Protein AF-A0A2E5B7M4-F1 (afdb_monomer_lite)

Structure (mmCIF, N/CA/C/O backbone):
data_AF-A0A2E5B7M4-F1
#
_entry.id   AF-A0A2E5B7M4-F1
#
loop_
_atom_site.group_PDB
_atom_site.id
_atom_site.type_symbol
_atom_site.label_atom_id
_atom_site.label_alt_id
_atom_site.label_comp_id
_atom_site.label_asym_id
_atom_site.label_entity_id
_atom_site.label_seq_id
_atom_site.pdbx_PDB_ins_code
_atom_site.Cartn_x
_atom_site.Cartn_y
_atom_site.Cartn_z
_atom_site.occupancy
_atom_site.B_iso_or_equiv
_atom_site.auth_seq_id
_atom_site.auth_comp_id
_atom_site.auth_asym_id
_atom_site.auth_atom_id
_atom_site.pdbx_PDB_model_num
ATOM 1 N N . MET A 1 1 ? 13.390 7.352 2.856 1.00 46.69 1 MET A N 1
ATOM 2 C CA . MET A 1 1 ? 12.509 6.562 1.972 1.00 46.69 1 MET A CA 1
ATOM 3 C C . MET A 1 1 ? 11.445 5.925 2.840 1.00 46.69 1 MET A C 1
ATOM 5 O O . MET A 1 1 ? 11.797 5.328 3.848 1.00 46.69 1 MET A O 1
ATOM 9 N N . SER A 1 2 ? 10.168 6.136 2.532 1.00 57.31 2 SER A N 1
ATOM 10 C CA . SER A 1 2 ? 9.070 5.557 3.307 1.00 57.31 2 SER A CA 1
ATOM 11 C C . SER A 1 2 ? 9.038 4.053 3.063 1.00 57.31 2 SER A C 1
ATOM 13 O O . SER A 1 2 ? 8.684 3.614 1.974 1.00 57.31 2 SER A O 1
ATOM 15 N N . THR A 1 3 ? 9.445 3.260 4.049 1.00 79.69 3 THR A N 1
ATOM 16 C CA . THR A 1 3 ? 9.380 1.802 3.943 1.00 79.69 3 THR A CA 1
ATOM 17 C C . THR A 1 3 ? 7.914 1.377 3.960 1.00 79.69 3 THR A C 1
ATOM 19 O O . THR A 1 3 ? 7.228 1.512 4.976 1.00 79.69 3 THR A O 1
ATOM 22 N N . PHE A 1 4 ? 7.406 0.897 2.825 1.00 89.75 4 PHE A N 1
ATOM 23 C CA . PHE A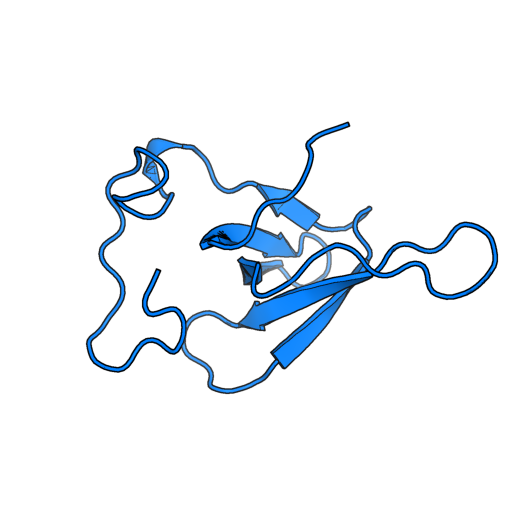 1 4 ? 6.075 0.306 2.755 1.00 89.75 4 PHE A CA 1
ATOM 24 C C . PHE A 1 4 ? 6.040 -0.984 3.581 1.00 89.75 4 PHE A C 1
ATOM 26 O O . PHE A 1 4 ? 6.969 -1.787 3.540 1.00 89.75 4 PHE A O 1
ATOM 33 N N . GLN A 1 5 ? 4.968 -1.174 4.346 1.00 90.62 5 GLN A N 1
ATOM 34 C CA . GLN A 1 5 ? 4.746 -2.352 5.176 1.00 90.62 5 GLN A CA 1
ATOM 35 C C . GLN A 1 5 ? 3.411 -2.970 4.790 1.00 90.62 5 GLN A C 1
ATOM 37 O O . GLN A 1 5 ? 2.486 -2.251 4.400 1.00 90.62 5 GLN A O 1
ATOM 42 N N . VAL A 1 6 ? 3.311 -4.293 4.915 1.00 90.69 6 VAL A N 1
ATOM 43 C CA . VAL A 1 6 ? 2.055 -5.015 4.697 1.00 90.69 6 VAL A CA 1
ATOM 44 C C . VAL A 1 6 ? 0.968 -4.398 5.574 1.00 90.69 6 VAL A C 1
ATOM 46 O O . VAL A 1 6 ? 1.166 -4.175 6.765 1.00 90.69 6 VAL A O 1
ATOM 49 N N . GLY A 1 7 ? -0.169 -4.080 4.960 1.00 89.62 7 GLY A N 1
ATOM 50 C CA . GLY A 1 7 ? -1.290 -3.422 5.620 1.00 89.62 7 GLY A CA 1
ATOM 51 C C . GLY A 1 7 ? -1.336 -1.908 5.524 1.00 89.62 7 GLY A C 1
ATOM 52 O O . GLY A 1 7 ? -2.373 -1.324 5.846 1.00 89.62 7 GLY A O 1
ATOM 53 N N . HIS A 1 8 ? -0.283 -1.254 5.033 1.00 93.06 8 HIS A N 1
ATOM 54 C CA . HIS A 1 8 ? -0.403 0.151 4.675 1.00 93.06 8 HIS A CA 1
ATOM 55 C C . HIS A 1 8 ? -1.438 0.338 3.566 1.00 93.06 8 HIS A C 1
ATOM 57 O O . HIS A 1 8 ? -1.386 -0.313 2.523 1.00 93.06 8 HIS A O 1
ATOM 63 N N . ARG A 1 9 ? -2.343 1.290 3.781 1.00 93.94 9 ARG A N 1
ATOM 64 C CA . ARG A 1 9 ? -3.141 1.899 2.726 1.00 93.94 9 ARG A CA 1
ATOM 65 C C . ARG A 1 9 ? -2.287 2.874 1.947 1.00 93.94 9 ARG A C 1
ATOM 67 O O . ARG A 1 9 ? -1.622 3.741 2.523 1.00 93.94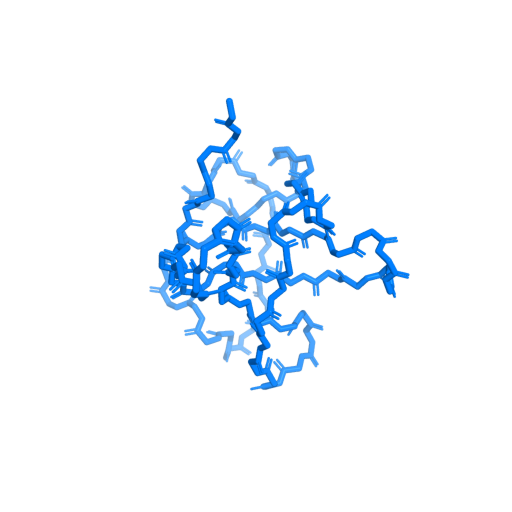 9 ARG A O 1
ATOM 74 N N . VAL A 1 10 ? -2.346 2.738 0.639 1.00 95.19 10 VAL A N 1
ATOM 75 C CA . VAL A 1 10 ? -1.576 3.513 -0.318 1.00 95.19 10 VAL A CA 1
ATOM 76 C C . VAL A 1 10 ? -2.476 4.027 -1.433 1.00 95.19 10 VAL A C 1
ATOM 78 O O . VAL A 1 10 ? -3.571 3.508 -1.646 1.00 95.19 10 VAL A O 1
ATOM 81 N N . ARG A 1 11 ? -2.007 5.048 -2.141 1.00 96.25 11 ARG A N 1
ATOM 82 C CA . ARG A 1 11 ? -2.616 5.566 -3.362 1.00 96.25 11 ARG A CA 1
ATOM 83 C C . ARG A 1 11 ? -1.598 5.525 -4.489 1.00 96.25 11 ARG A C 1
ATOM 85 O O . ARG A 1 11 ? -0.473 5.982 -4.311 1.00 96.25 11 ARG A O 1
ATOM 92 N N . ASN A 1 12 ? -2.007 5.015 -5.643 1.00 96.00 12 ASN A N 1
ATOM 93 C CA . ASN A 1 12 ? -1.276 5.195 -6.886 1.00 96.00 12 ASN A CA 1
ATOM 94 C C . ASN A 1 12 ? -1.599 6.583 -7.451 1.00 96.00 12 ASN A C 1
ATOM 96 O O . ASN A 1 12 ? -2.755 6.854 -7.783 1.00 96.00 12 ASN A O 1
ATOM 100 N N . ILE A 1 13 ? -0.602 7.459 -7.558 1.00 95.75 13 ILE A N 1
ATOM 101 C CA . ILE A 1 13 ? -0.795 8.850 -8.000 1.00 95.75 13 ILE A CA 1
ATOM 102 C C . ILE A 1 13 ? -1.022 8.971 -9.511 1.00 95.75 13 ILE A C 1
ATOM 104 O O . ILE A 1 13 ? -1.606 9.951 -9.959 1.00 95.75 13 ILE A O 1
ATOM 108 N N . THR A 1 14 ? -0.600 7.979 -10.301 1.00 93.75 14 THR A N 1
ATOM 109 C CA . THR A 1 14 ? -0.743 7.999 -11.764 1.00 93.75 14 THR A CA 1
ATOM 110 C C . THR A 1 14 ? -2.177 7.704 -12.191 1.00 93.75 14 THR A C 1
ATOM 112 O O . THR A 1 14 ? -2.704 8.367 -13.078 1.00 93.75 14 THR A O 1
ATOM 115 N N . VAL A 1 15 ? -2.814 6.717 -11.555 1.00 92.62 15 VAL A N 1
ATOM 116 C CA . VAL A 1 15 ? -4.192 6.290 -11.876 1.00 92.62 15 VAL A CA 1
ATOM 117 C C . VAL A 1 15 ? -5.224 6.742 -10.838 1.00 92.62 15 VAL A C 1
ATOM 119 O O . VAL A 1 15 ? -6.404 6.438 -10.974 1.00 92.62 15 VAL A O 1
ATOM 122 N N . ASN A 1 16 ? -4.787 7.473 -9.805 1.00 93.62 16 ASN A N 1
ATOM 123 C CA . ASN A 1 16 ? -5.603 7.946 -8.683 1.00 93.62 16 ASN A CA 1
ATOM 124 C C . ASN A 1 16 ? -6.451 6.832 -8.043 1.00 93.62 16 ASN A C 1
ATOM 126 O O . ASN A 1 16 ? -7.657 6.976 -7.833 1.00 93.62 16 ASN A O 1
ATOM 130 N N . GLN A 1 17 ? -5.808 5.702 -7.752 1.00 94.25 17 GLN A N 1
ATOM 131 C CA . GLN A 1 17 ? -6.462 4.513 -7.215 1.00 94.25 17 GLN A CA 1
ATOM 132 C C . GLN A 1 17 ? -5.913 4.163 -5.837 1.00 94.25 17 GLN A C 1
ATOM 134 O O . GLN A 1 17 ? -4.703 4.195 -5.616 1.00 94.25 17 GLN A O 1
ATOM 139 N N . ASP A 1 18 ? -6.808 3.811 -4.918 1.00 94.50 18 ASP A N 1
ATOM 140 C CA . ASP A 1 18 ? -6.448 3.396 -3.566 1.00 94.50 18 ASP A CA 1
ATOM 141 C C . ASP A 1 18 ? -6.241 1.878 -3.503 1.00 94.50 18 ASP A C 1
ATOM 143 O O . ASP A 1 18 ? -6.888 1.097 -4.207 1.00 94.50 18 ASP A O 1
ATOM 147 N N . GLY A 1 19 ? -5.330 1.453 -2.637 1.00 93.56 19 GLY A N 1
ATOM 148 C CA . GLY A 1 19 ? -5.025 0.049 -2.436 1.00 93.56 19 GLY A CA 1
ATOM 149 C C . GLY A 1 19 ? -4.308 -0.211 -1.122 1.00 93.56 19 GLY A C 1
ATOM 150 O O . GLY A 1 19 ? -4.076 0.688 -0.311 1.00 93.56 19 GLY A O 1
ATOM 151 N N . PHE A 1 20 ? -3.969 -1.473 -0.905 1.00 93.06 20 PHE A N 1
ATOM 152 C CA . PHE A 1 20 ? -3.328 -1.947 0.308 1.00 93.06 20 PHE A CA 1
ATOM 153 C C . PHE A 1 20 ? -2.112 -2.786 -0.022 1.00 93.06 20 PHE A C 1
ATOM 155 O O . PHE A 1 20 ? -2.182 -3.679 -0.861 1.00 93.06 20 PHE A O 1
ATOM 162 N N . VAL A 1 21 ? -1.017 -2.534 0.682 1.00 93.50 21 VAL A N 1
ATOM 163 C CA . VAL A 1 21 ? 0.214 -3.306 0.542 1.00 93.50 21 VAL A CA 1
ATOM 164 C C . VAL A 1 21 ? -0.008 -4.717 1.073 1.00 93.50 21 VAL A C 1
ATOM 166 O O . VAL A 1 21 ? -0.393 -4.891 2.230 1.00 93.50 21 VAL A O 1
ATOM 169 N N . VAL A 1 22 ? 0.256 -5.723 0.241 1.00 91.94 22 VAL A N 1
ATOM 170 C CA . VAL A 1 22 ? 0.062 -7.143 0.593 1.00 91.94 22 VAL A CA 1
ATOM 171 C C . VAL A 1 22 ? 1.352 -7.946 0.682 1.00 91.94 22 VAL A C 1
ATOM 173 O O . VAL A 1 22 ? 1.335 -9.097 1.101 1.00 91.94 22 VAL A O 1
ATOM 176 N N . GLY A 1 23 ? 2.483 -7.341 0.335 1.00 89.94 23 GLY A N 1
ATOM 177 C CA . GLY A 1 23 ? 3.784 -7.988 0.401 1.00 89.94 23 GLY A CA 1
ATOM 178 C C . GLY A 1 23 ? 4.916 -6.978 0.470 1.00 89.94 23 GLY A C 1
ATOM 179 O O . GLY A 1 23 ? 4.700 -5.766 0.469 1.00 89.94 23 GLY A O 1
ATOM 180 N N . GLN A 1 24 ? 6.134 -7.498 0.542 1.00 89.06 24 GLN A N 1
ATOM 181 C CA . GLN A 1 24 ? 7.333 -6.672 0.481 1.00 89.06 24 GLN A CA 1
ATOM 182 C C . GLN A 1 24 ? 7.550 -6.143 -0.938 1.00 89.06 24 GLN A C 1
ATOM 184 O O . GLN A 1 24 ? 7.142 -6.771 -1.917 1.00 89.06 24 GLN A O 1
ATOM 189 N N . THR A 1 25 ? 8.210 -4.991 -1.037 1.00 89.62 25 THR A N 1
ATOM 190 C CA . THR A 1 25 ? 8.685 -4.452 -2.310 1.00 89.62 25 THR A CA 1
ATOM 191 C C . THR A 1 25 ? 9.558 -5.484 -3.021 1.00 89.62 25 THR A C 1
ATOM 193 O O . THR A 1 25 ? 10.463 -6.065 -2.425 1.00 89.62 25 THR A O 1
ATOM 196 N N . GLN A 1 26 ? 9.285 -5.706 -4.300 1.00 85.81 26 GLN A N 1
ATOM 197 C CA . GLN A 1 26 ? 10.010 -6.628 -5.159 1.00 85.81 26 GLN A CA 1
ATOM 198 C C . GLN A 1 26 ? 10.912 -5.830 -6.099 1.00 85.81 26 GLN A C 1
ATOM 200 O O . GLN A 1 26 ? 10.451 -4.917 -6.786 1.00 85.81 26 GLN A O 1
ATOM 205 N N . ALA A 1 27 ? 12.195 -6.178 -6.145 1.00 82.50 27 ALA A N 1
ATOM 206 C CA . ALA A 1 27 ? 13.106 -5.643 -7.146 1.00 82.50 27 ALA A CA 1
ATOM 207 C C . ALA A 1 27 ? 12.844 -6.342 -8.488 1.00 82.50 27 ALA A C 1
ATOM 209 O O . ALA A 1 27 ? 12.944 -7.564 -8.588 1.00 82.50 27 ALA A O 1
ATOM 210 N N . VAL A 1 28 ? 12.506 -5.573 -9.521 1.00 78.69 28 VAL A N 1
ATOM 211 C CA . VAL A 1 28 ? 12.242 -6.078 -10.873 1.00 78.69 28 VAL A CA 1
ATOM 212 C C . VAL A 1 28 ? 13.298 -5.510 -11.819 1.00 78.69 28 VAL A C 1
ATOM 214 O O . VAL A 1 28 ? 13.111 -4.475 -12.447 1.00 78.69 28 VAL A O 1
ATOM 217 N N . GLY A 1 29 ? 14.440 -6.189 -11.917 1.00 73.38 29 GLY A N 1
ATOM 218 C CA . GLY A 1 29 ? 15.579 -5.732 -12.720 1.00 73.38 29 GLY A CA 1
ATOM 219 C C . GLY A 1 29 ? 16.416 -4.645 -12.035 1.00 73.38 29 GLY A C 1
ATOM 220 O O . GLY A 1 29 ? 16.377 -4.471 -10.818 1.00 73.38 29 GLY A O 1
ATOM 221 N N . LEU A 1 30 ? 17.218 -3.923 -12.821 1.00 61.16 30 LEU A N 1
ATOM 222 C CA . LEU A 1 30 ? 18.105 -2.870 -12.323 1.00 61.16 30 LEU A CA 1
ATOM 223 C C . LEU A 1 30 ? 17.309 -1.578 -12.070 1.00 61.16 30 LEU A C 1
ATOM 225 O O . LEU A 1 30 ? 16.934 -0.888 -13.012 1.00 61.16 30 LEU A O 1
ATOM 229 N N . HIS A 1 31 ? 17.127 -1.225 -10.794 1.00 66.00 31 HIS A N 1
ATOM 230 C CA . HIS A 1 31 ? 16.546 0.042 -10.304 1.00 66.00 31 HIS A CA 1
ATOM 231 C C . HIS A 1 31 ? 15.022 0.215 -10.427 1.00 66.00 31 HIS A C 1
ATOM 233 O O . HIS A 1 31 ? 14.527 1.340 -10.289 1.00 66.00 31 HIS A O 1
ATOM 239 N N . LEU A 1 32 ? 14.263 -0.861 -10.649 1.00 79.00 32 LEU A N 1
ATOM 240 C CA . LEU A 1 32 ? 12.803 -0.815 -10.547 1.00 79.00 32 LEU A CA 1
ATOM 241 C C . LEU A 1 32 ? 12.348 -1.593 -9.318 1.00 79.00 32 LEU A C 1
ATOM 243 O O . LEU A 1 32 ? 12.655 -2.770 -9.147 1.00 79.00 32 LEU A O 1
ATOM 247 N N . GLU A 1 33 ? 11.590 -0.912 -8.474 1.00 88.75 33 GLU A N 1
ATOM 248 C CA . GLU A 1 33 ? 10.969 -1.472 -7.288 1.00 88.75 33 GLU A CA 1
ATOM 249 C C . GLU A 1 33 ? 9.459 -1.472 -7.494 1.00 88.75 33 GLU A C 1
ATOM 251 O O . GLU A 1 33 ? 8.844 -0.429 -7.742 1.00 88.75 33 GLU A O 1
ATOM 256 N N . LYS A 1 34 ? 8.864 -2.657 -7.403 1.00 91.56 34 LYS A N 1
ATOM 257 C CA . LYS A 1 34 ? 7.427 -2.862 -7.531 1.00 91.56 34 LYS A CA 1
ATOM 258 C C . LYS A 1 34 ? 6.839 -3.232 -6.180 1.00 91.56 34 LYS A C 1
ATOM 260 O O . LYS A 1 34 ? 7.353 -4.098 -5.478 1.00 91.56 34 LYS A O 1
ATOM 265 N N . LEU A 1 35 ? 5.743 -2.589 -5.819 1.00 93.62 35 LEU A N 1
ATOM 266 C CA . LEU A 1 35 ? 5.008 -2.827 -4.594 1.00 93.62 35 LEU A CA 1
ATOM 267 C C . LEU A 1 35 ? 3.771 -3.678 -4.907 1.00 93.62 35 LEU A C 1
ATOM 269 O O .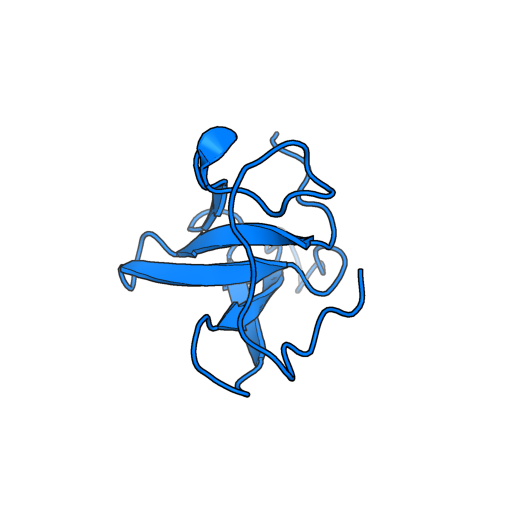 LEU A 1 35 ? 2.922 -3.230 -5.682 1.00 93.62 35 LEU A O 1
ATOM 273 N N . PRO A 1 36 ? 3.641 -4.881 -4.328 1.00 94.06 36 PRO A N 1
ATOM 274 C CA . PRO A 1 36 ? 2.429 -5.677 -4.451 1.00 94.06 36 PRO A CA 1
ATOM 275 C C . PRO A 1 36 ? 1.290 -5.057 -3.640 1.00 94.06 36 PRO A C 1
ATOM 277 O O . PRO A 1 36 ? 1.392 -4.859 -2.423 1.00 94.06 36 PRO A O 1
ATOM 280 N N . VAL A 1 37 ? 0.193 -4.762 -4.334 1.00 94.00 37 VAL A N 1
ATOM 281 C CA . VAL A 1 37 ? -0.964 -4.038 -3.812 1.00 94.00 37 VAL A CA 1
ATOM 282 C C . VAL A 1 37 ? -2.261 -4.740 -4.210 1.00 94.00 37 VAL A C 1
ATOM 284 O O . VAL A 1 37 ? -2.425 -5.158 -5.350 1.00 94.00 37 VAL A O 1
ATOM 287 N N . ILE A 1 38 ? -3.216 -4.839 -3.286 1.00 92.88 38 ILE A N 1
ATOM 288 C CA . ILE A 1 38 ? -4.616 -5.152 -3.605 1.00 92.88 38 ILE A CA 1
ATOM 289 C C . ILE A 1 38 ? -5.391 -3.850 -3.755 1.00 92.88 38 ILE A C 1
ATOM 291 O O . ILE A 1 38 ? -5.352 -3.004 -2.860 1.00 92.88 38 ILE A O 1
ATOM 295 N N . ILE A 1 39 ? -6.114 -3.704 -4.864 1.00 91.81 39 ILE A N 1
ATOM 296 C CA . ILE A 1 39 ? -6.965 -2.539 -5.118 1.00 91.81 39 ILE A CA 1
ATOM 297 C C . ILE A 1 39 ? -8.127 -2.502 -4.118 1.00 91.81 39 ILE A C 1
ATOM 299 O O . ILE A 1 39 ? -8.819 -3.497 -3.897 1.00 91.81 39 ILE A O 1
ATOM 303 N N . GLU A 1 40 ? -8.393 -1.328 -3.549 1.00 89.56 40 GLU A N 1
ATOM 304 C CA . GLU A 1 40 ? -9.534 -1.125 -2.660 1.00 89.56 40 GLU A CA 1
ATOM 305 C C . GLU A 1 40 ? -10.867 -1.324 -3.402 1.00 89.56 40 GLU A C 1
ATOM 307 O O . GLU A 1 40 ? -11.090 -0.765 -4.472 1.00 89.56 40 GLU A O 1
ATOM 312 N N . GLY A 1 41 ? -11.762 -2.142 -2.835 1.00 85.44 41 GLY A N 1
ATOM 313 C CA . GLY A 1 41 ? -13.046 -2.482 -3.464 1.00 85.44 41 GLY A CA 1
ATOM 314 C C . GLY A 1 41 ? -12.952 -3.512 -4.597 1.00 85.44 41 GLY A C 1
ATOM 315 O O . GLY A 1 41 ? -13.939 -3.738 -5.290 1.00 85.44 41 GLY A O 1
ATOM 316 N N . SER A 1 42 ? -11.794 -4.150 -4.782 1.00 84.38 42 SER A N 1
ATOM 317 C CA . SER A 1 42 ? -11.559 -5.164 -5.810 1.00 84.38 42 SER A CA 1
ATOM 318 C C . SER A 1 42 ? -10.859 -6.394 -5.228 1.00 84.38 42 SER A C 1
ATOM 320 O O . SER A 1 42 ? -10.232 -6.343 -4.173 1.00 84.38 42 SER A O 1
ATOM 322 N N . THR A 1 43 ? -10.955 -7.518 -5.934 1.00 82.62 43 THR A N 1
ATOM 323 C CA . THR A 1 43 ? -10.174 -8.736 -5.661 1.00 82.62 43 THR A CA 1
ATOM 324 C C . THR A 1 43 ? -8.862 -8.772 -6.449 1.00 82.62 43 THR A C 1
ATOM 326 O O . THR A 1 43 ? -8.069 -9.700 -6.293 1.00 82.62 43 THR A O 1
ATOM 329 N N . ARG A 1 44 ? -8.619 -7.769 -7.303 1.00 88.94 44 ARG A N 1
ATOM 330 C CA . ARG A 1 44 ? -7.424 -7.679 -8.146 1.00 88.94 44 ARG A CA 1
ATOM 331 C C . ARG A 1 44 ? -6.188 -7.312 -7.329 1.00 88.94 44 ARG A C 1
ATOM 333 O O . ARG A 1 44 ? -6.208 -6.355 -6.552 1.00 88.94 44 ARG A O 1
ATOM 340 N N . GLN A 1 45 ? -5.108 -8.046 -7.580 1.00 91.44 45 GLN A N 1
ATOM 341 C CA . GLN A 1 45 ? -3.765 -7.712 -7.114 1.00 91.44 45 GLN A CA 1
ATOM 342 C C . GLN A 1 45 ? -2.960 -7.106 -8.262 1.00 91.44 45 GLN A C 1
ATOM 344 O O . GLN A 1 45 ? -3.070 -7.556 -9.403 1.00 91.44 45 GLN A O 1
ATOM 349 N N . GLU A 1 46 ? -2.146 -6.104 -7.956 1.00 93.00 46 GLU A N 1
ATOM 350 C CA . GLU A 1 46 ? -1.307 -5.390 -8.910 1.00 93.00 46 GLU A CA 1
ATOM 351 C C . GLU A 1 46 ? 0.088 -5.122 -8.344 1.00 93.00 46 GLU A C 1
ATOM 353 O O . GLU A 1 46 ? 0.311 -5.131 -7.134 1.00 93.00 46 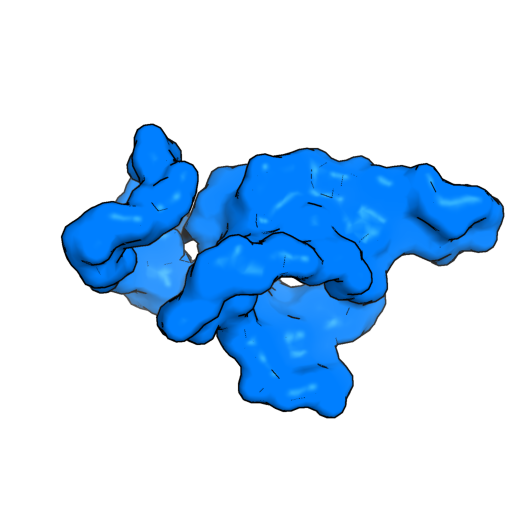GLU A O 1
ATOM 358 N N . LEU A 1 47 ? 1.033 -4.870 -9.247 1.00 93.44 47 LEU A N 1
ATOM 359 C CA . LEU A 1 47 ? 2.391 -4.447 -8.928 1.00 93.44 47 LEU A CA 1
ATOM 360 C C . LEU A 1 47 ? 2.552 -2.980 -9.324 1.00 93.44 47 LEU A C 1
ATOM 362 O O . LEU A 1 47 ? 2.617 -2.654 -10.510 1.00 93.44 47 LEU A O 1
ATOM 366 N N . TRP A 1 48 ? 2.616 -2.090 -8.339 1.00 93.69 48 TRP A N 1
ATOM 367 C CA . TRP A 1 48 ? 2.745 -0.650 -8.570 1.00 93.69 48 TRP A CA 1
ATOM 368 C C . TRP A 1 48 ? 4.195 -0.192 -8.445 1.00 93.69 48 TRP A C 1
ATOM 370 O O . TRP A 1 48 ? 4.919 -0.662 -7.576 1.00 93.69 48 TRP A O 1
ATOM 380 N N . ASP A 1 49 ? 4.640 0.739 -9.287 1.00 92.06 49 ASP A N 1
ATOM 381 C CA . ASP A 1 49 ? 5.961 1.357 -9.124 1.00 92.06 49 ASP A CA 1
ATOM 382 C C . ASP A 1 49 ? 6.023 2.150 -7.824 1.00 92.06 49 ASP A C 1
ATOM 384 O O . ASP A 1 49 ? 5.221 3.060 -7.636 1.00 92.06 49 ASP A O 1
ATOM 388 N N . THR A 1 50 ? 7.004 1.879 -6.957 1.00 91.38 50 THR A N 1
ATOM 389 C CA . THR A 1 50 ? 7.131 2.577 -5.661 1.00 91.38 50 THR A CA 1
ATOM 390 C C . THR A 1 50 ? 7.217 4.098 -5.803 1.00 91.38 50 THR A C 1
ATOM 392 O O . THR A 1 50 ? 6.765 4.822 -4.922 1.00 91.38 50 THR A O 1
ATOM 395 N N . LYS A 1 51 ? 7.735 4.589 -6.937 1.00 90.69 51 LYS A N 1
ATOM 396 C CA . LYS A 1 51 ? 7.820 6.019 -7.284 1.00 90.69 51 LYS A CA 1
ATOM 397 C C . LYS A 1 51 ? 6.455 6.685 -7.485 1.00 90.69 51 LYS A C 1
ATOM 399 O O . LYS A 1 51 ? 6.345 7.891 -7.311 1.00 90.69 51 LYS A O 1
ATOM 404 N N . ASN A 1 52 ? 5.441 5.903 -7.848 1.00 93.19 52 ASN A N 1
ATOM 405 C CA . ASN A 1 52 ? 4.087 6.371 -8.138 1.00 93.19 52 ASN A CA 1
ATOM 406 C C . ASN A 1 52 ? 3.114 6.029 -7.004 1.00 93.19 52 ASN A C 1
ATOM 408 O O . ASN A 1 52 ? 1.899 6.046 -7.205 1.00 93.19 52 ASN A O 1
ATOM 412 N N . VAL A 1 53 ? 3.628 5.667 -5.827 1.00 94.44 53 VAL A N 1
ATOM 413 C CA . VAL A 1 53 ? 2.815 5.230 -4.698 1.00 94.44 53 VAL A CA 1
ATOM 414 C C . VAL A 1 53 ? 3.081 6.111 -3.492 1.00 94.44 53 VAL A C 1
ATOM 416 O O . VAL A 1 53 ? 4.218 6.296 -3.068 1.00 94.44 53 VAL A O 1
ATOM 419 N N . GLU A 1 54 ? 2.005 6.598 -2.890 1.00 95.06 54 GLU A N 1
ATOM 420 C CA . GLU A 1 54 ? 2.052 7.388 -1.667 1.00 95.06 54 GLU A CA 1
ATOM 421 C C . GLU A 1 54 ? 1.283 6.695 -0.546 1.00 95.06 54 GLU A C 1
ATOM 423 O O . GLU A 1 54 ? 0.253 6.053 -0.768 1.00 95.06 54 GLU A O 1
ATOM 428 N N . LEU A 1 55 ? 1.774 6.827 0.687 1.00 94.50 55 LEU A N 1
ATOM 429 C CA . LEU A 1 55 ? 1.041 6.374 1.866 1.00 94.50 55 LEU A CA 1
ATOM 430 C C . LEU A 1 55 ? -0.170 7.274 2.091 1.00 94.50 55 LEU A C 1
ATOM 432 O O . LEU A 1 55 ? -0.046 8.497 2.141 1.00 94.50 55 LEU A O 1
ATOM 436 N N . LYS A 1 56 ? -1.336 6.668 2.329 1.00 93.81 56 LYS A N 1
ATOM 437 C CA . LYS A 1 56 ? -2.493 7.437 2.788 1.00 93.81 56 LYS A CA 1
ATOM 438 C C . LYS A 1 56 ? -2.205 8.057 4.165 1.00 93.81 56 LYS A C 1
ATOM 440 O O . LYS A 1 56 ? -1.454 7.472 4.957 1.00 93.81 56 LYS A O 1
ATOM 445 N N . PRO A 1 57 ? -2.820 9.205 4.503 1.00 93.38 57 PRO A N 1
ATOM 446 C CA . PRO A 1 57 ? -2.643 9.836 5.807 1.00 93.38 57 PRO A CA 1
ATOM 447 C C . PRO A 1 57 ? -2.910 8.865 6.961 1.00 93.38 57 PRO A C 1
ATOM 449 O O . PRO A 1 57 ? -3.826 8.048 6.882 1.00 93.38 57 PRO A O 1
ATOM 452 N N . LYS A 1 58 ? -2.178 8.990 8.078 1.00 91.44 58 LYS A N 1
ATOM 453 C CA . LYS A 1 58 ? -2.290 8.076 9.235 1.00 91.44 58 LYS A CA 1
ATOM 454 C C . LYS A 1 58 ? -3.735 7.858 9.701 1.00 91.44 58 LYS A C 1
ATOM 456 O O . LYS A 1 58 ? -4.127 6.734 9.977 1.00 91.44 58 LYS A O 1
ATOM 461 N N . LYS A 1 59 ? -4.559 8.912 9.720 1.00 92.69 59 LYS A N 1
ATOM 462 C CA . LYS A 1 59 ? -5.986 8.837 10.097 1.00 92.69 59 LYS A CA 1
ATOM 463 C C . LYS A 1 59 ? -6.806 7.892 9.203 1.00 92.69 59 LYS A C 1
ATOM 465 O O . LYS A 1 59 ? -7.791 7.322 9.662 1.00 92.69 59 LYS A O 1
ATOM 470 N N . GLU A 1 60 ? -6.393 7.720 7.952 1.00 92.88 60 GLU A N 1
ATOM 471 C CA . GLU A 1 60 ? -7.034 6.863 6.956 1.00 92.88 60 GLU A CA 1
ATOM 472 C C . GLU A 1 60 ? -6.436 5.459 6.926 1.00 92.88 60 GLU A C 1
ATOM 474 O O . GLU A 1 60 ? -6.975 4.604 6.241 1.00 92.88 60 GLU A O 1
ATOM 479 N N . GLN A 1 61 ? -5.360 5.184 7.658 1.00 94.12 61 GLN A N 1
ATOM 480 C CA . GLN A 1 61 ? -4.781 3.846 7.728 1.00 94.12 61 GLN A CA 1
ATOM 481 C C . GLN A 1 61 ? -5.705 2.858 8.457 1.00 94.12 61 GLN A C 1
ATOM 483 O O . GLN A 1 61 ? -6.655 3.253 9.144 1.00 94.12 61 GLN A O 1
ATOM 488 N N . LEU A 1 62 ? -5.414 1.560 8.318 1.00 89.75 62 LEU A N 1
ATOM 489 C CA . LEU A 1 62 ? -6.059 0.509 9.110 1.00 89.75 62 LEU A CA 1
ATOM 490 C C . LEU A 1 62 ? -5.905 0.790 10.611 1.00 89.75 62 LEU A C 1
ATOM 492 O O . LEU A 1 62 ? -4.893 1.343 11.046 1.00 89.75 62 LEU A O 1
ATOM 496 N N . VAL A 1 63 ? -6.870 0.337 11.418 1.00 89.31 63 VAL A N 1
ATOM 497 C CA . VAL A 1 63 ? -6.806 0.453 12.890 1.00 89.31 63 VAL A CA 1
ATOM 498 C C . VAL A 1 63 ? -5.499 -0.118 13.450 1.00 89.31 63 VAL A C 1
ATOM 500 O O . VAL A 1 63 ? -4.865 0.512 14.291 1.00 89.31 63 VAL A O 1
ATOM 503 N N . LYS A 1 64 ? -5.037 -1.261 12.931 1.00 85.38 64 LYS A N 1
ATOM 504 C CA . LYS A 1 64 ? -3.776 -1.891 13.357 1.00 85.38 64 LYS A CA 1
ATOM 505 C C . LYS A 1 64 ? -2.516 -1.121 12.956 1.00 85.38 64 LYS A C 1
ATOM 507 O O . LYS A 1 64 ? -1.486 -1.275 13.595 1.00 85.38 64 LYS A O 1
ATOM 512 N N . MET A 1 65 ? -2.629 -0.227 11.977 1.00 86.94 65 MET A N 1
ATOM 513 C CA . MET A 1 65 ? -1.579 0.721 11.592 1.00 86.94 65 MET A CA 1
ATOM 514 C C . MET A 1 65 ? -1.736 2.076 12.315 1.00 86.94 65 MET A C 1
ATOM 516 O O . MET A 1 65 ? -1.135 3.080 11.930 1.00 86.94 65 MET A O 1
ATOM 520 N N . GLY A 1 66 ? -2.573 2.136 13.359 1.00 87.12 66 GLY A N 1
ATOM 521 C CA . GLY A 1 66 ? -2.827 3.338 14.154 1.00 87.12 66 GLY A CA 1
ATOM 522 C C . GLY A 1 66 ? -3.762 4.356 13.494 1.00 87.12 66 GLY A C 1
ATOM 523 O O . GLY A 1 66 ? -3.772 5.520 13.902 1.00 87.12 66 GLY A O 1
ATOM 524 N N . GLY A 1 67 ? -4.508 3.948 12.464 1.00 91.25 67 GLY A N 1
ATOM 525 C CA . GLY A 1 67 ? -5.524 4.768 11.810 1.00 91.25 67 GLY A CA 1
ATOM 526 C C . GLY A 1 67 ? -6.946 4.481 12.291 1.00 91.25 67 GLY A C 1
ATOM 527 O O . GLY A 1 67 ? -7.162 3.898 13.353 1.00 91.25 67 GLY A O 1
ATOM 528 N N . LYS A 1 68 ? -7.941 4.930 11.521 1.00 92.12 68 LYS A N 1
ATOM 529 C CA . LYS A 1 68 ? -9.370 4.776 11.852 1.00 92.12 68 LYS A CA 1
ATOM 530 C C . LYS A 1 68 ? -10.164 4.002 10.802 1.00 92.12 68 LYS A C 1
ATOM 532 O O . LYS A 1 68 ? -11.368 3.815 10.975 1.00 92.12 68 LYS A O 1
ATOM 537 N N . PHE A 1 69 ? -9.530 3.561 9.719 1.00 89.56 69 PHE A N 1
ATOM 538 C CA . PHE A 1 69 ? -10.233 2.858 8.656 1.00 89.56 69 PHE A CA 1
ATOM 539 C C . PHE A 1 69 ? -10.581 1.431 9.077 1.00 89.56 69 PHE A C 1
ATOM 541 O O . PHE A 1 69 ? -9.722 0.669 9.533 1.00 89.56 69 PHE A O 1
ATOM 548 N N . LYS A 1 70 ? -11.854 1.077 8.892 1.00 86.69 70 LYS A N 1
ATOM 549 C CA . LYS A 1 70 ? -12.387 -0.264 9.113 1.00 86.69 70 LYS A CA 1
ATOM 550 C C . LYS A 1 70 ? -12.691 -0.884 7.748 1.00 86.69 70 LYS A C 1
ATOM 552 O O . LYS A 1 70 ? -13.597 -0.389 7.078 1.00 86.69 70 LYS A O 1
ATOM 557 N N . PRO A 1 71 ? -11.943 -1.913 7.317 1.00 81.56 71 PRO A N 1
ATOM 558 C CA . PRO A 1 71 ? -12.213 -2.558 6.043 1.00 81.56 71 PRO A CA 1
ATOM 559 C C . PRO A 1 71 ? -13.577 -3.276 6.064 1.00 81.56 71 PRO A C 1
ATOM 561 O O . PRO A 1 71 ? -14.044 -3.675 7.137 1.00 81.56 71 PRO A O 1
ATOM 564 N N . PRO A 1 72 ? -14.231 -3.449 4.901 1.00 79.38 72 PRO A N 1
ATOM 565 C CA . PRO A 1 72 ? -15.470 -4.218 4.795 1.00 79.38 72 PRO A CA 1
ATOM 566 C C . PRO A 1 72 ? -15.250 -5.698 5.156 1.00 79.38 72 PRO A C 1
ATOM 568 O O . PRO A 1 72 ? -14.131 -6.210 5.116 1.00 79.38 72 PRO A O 1
ATOM 571 N N . LYS A 1 73 ? -16.327 -6.415 5.508 1.00 73.44 73 LYS A N 1
ATOM 572 C CA . LYS A 1 73 ? -16.249 -7.862 5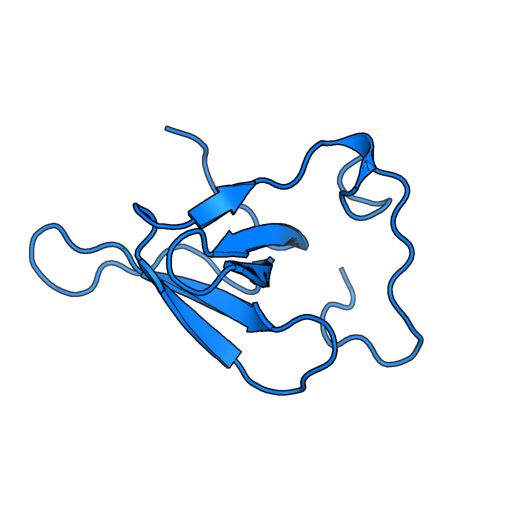.782 1.00 73.44 73 LYS A CA 1
ATOM 573 C C . LYS A 1 73 ? -15.754 -8.614 4.538 1.00 73.44 73 LYS A C 1
ATOM 575 O O . LYS A 1 73 ? -16.212 -8.333 3.437 1.00 73.44 73 LYS A O 1
ATOM 580 N N . GLY A 1 74 ? -14.851 -9.580 4.730 1.00 68.62 74 GLY A N 1
ATOM 581 C CA . GLY A 1 74 ? -14.253 -10.364 3.639 1.00 68.62 74 GLY A CA 1
ATOM 582 C C . GLY A 1 74 ? -13.020 -9.724 2.991 1.00 68.62 74 GLY A C 1
ATOM 583 O O . GLY A 1 74 ? -12.547 -10.213 1.970 1.00 68.62 74 GLY A O 1
ATOM 584 N N . PHE A 1 75 ? -12.492 -8.641 3.570 1.00 69.81 75 PHE A N 1
ATOM 585 C CA . PHE A 1 75 ? -11.256 -8.021 3.106 1.00 69.81 75 PHE A CA 1
ATOM 586 C C . PHE A 1 75 ? -10.070 -9.005 3.208 1.00 69.81 75 PHE A C 1
ATOM 588 O O . PHE A 1 75 ? -9.895 -9.626 4.257 1.00 69.81 75 PHE A O 1
ATOM 595 N N . PRO A 1 76 ? -9.251 -9.163 2.148 1.00 64.88 76 PRO A N 1
ATOM 596 C CA . PRO A 1 76 ? -8.276 -10.258 2.037 1.00 64.88 76 PRO A CA 1
ATOM 597 C C . PRO A 1 76 ? -7.097 -10.139 3.00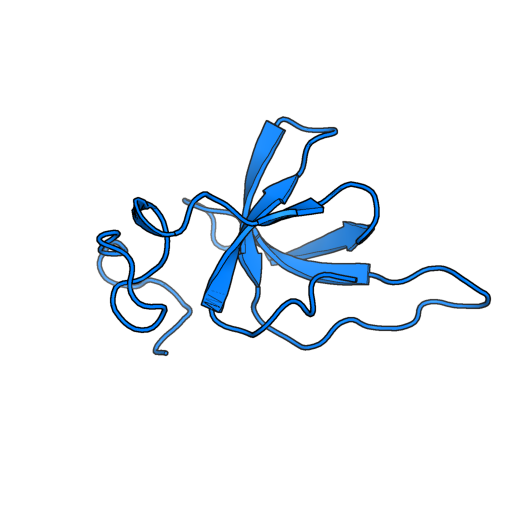8 1.00 64.88 76 PRO A C 1
ATOM 599 O O . PRO A 1 76 ? -6.373 -11.099 3.255 1.00 64.88 76 PRO A O 1
ATOM 602 N N . LEU A 1 77 ? -6.900 -8.953 3.569 1.00 65.06 77 LEU A N 1
ATOM 603 C CA . LEU A 1 77 ? -5.872 -8.674 4.552 1.00 65.06 77 LEU A CA 1
ATOM 604 C C . LEU A 1 77 ? -6.441 -8.927 5.952 1.00 65.06 77 LEU A C 1
ATOM 606 O O . LEU A 1 77 ? -7.006 -8.031 6.577 1.00 65.06 77 LEU A O 1
ATOM 610 N N . ASN A 1 78 ? -6.267 -10.157 6.444 1.00 59.09 78 ASN A N 1
ATOM 611 C CA . ASN A 1 78 ? -6.599 -10.559 7.817 1.00 59.09 78 ASN A CA 1
ATOM 612 C C . ASN A 1 78 ? -5.492 -10.155 8.814 1.00 59.09 78 ASN A C 1
ATOM 614 O O . ASN A 1 78 ? -5.104 -10.921 9.696 1.00 59.09 78 ASN A O 1
ATOM 618 N N . ILE A 1 79 ? -4.918 -8.974 8.593 1.00 57.69 79 ILE A N 1
ATOM 619 C CA . ILE A 1 79 ? -3.835 -8.390 9.393 1.00 57.69 79 ILE A CA 1
ATOM 620 C C . ILE A 1 79 ? -4.369 -7.753 10.629 1.00 57.69 79 ILE A C 1
ATOM 622 O O . ILE A 1 79 ? -5.546 -7.313 10.671 1.00 57.69 79 ILE A O 1
#

Sequence (79 aa):
MSTFQVGHRVRNITVNQDGFVVGQTQAVGLHLEKLPVIIEGSTRQELWDTKNVELKPKKEQLVKMGGKFKPPKGFPLNI

pLDDT: mean 86.42, std 10.85, range [46.69, 96.25]

Foldseek 3Di:
DPFADFQFWKAQQVVRFIWTFHDGWDDDPDPWTWTWTDTAPDPDIDTGTPVRMDTDPQQCGDVVSVHDDDHDPPDPPPD

Secondary structure (DSSP, 8-state):
-----TT-EEEETTTTEEEEE-S--EE-SSS-EEEEEEETTSS-EEEEEGGGEEEPPGGGSBGGGTS-B-PPTT-S---

Radius of gyration: 12.05 Å; chains: 1; bounding box: 34×20×27 Å